Protein AF-A0A3B0U005-F1 (afdb_monomer)

Secondary structure (DSSP, 8-state):
------------------------GGG----TTTT-BTBSTT-EESTT-EEEEESS--SSSS-EEEEE---STT-SEE---TTTSPTT------------SSS-----EEEEEE-TT--EEEEEE-

Radius of gyration: 18.11 Å; Cα contacts (8 Å, |Δi|>4): 127; chains: 1; bounding box: 42×40×59 Å

Sequence (126 aa):
MKNLYISIILSLFFCTLIIHAQCDPEFNISVSNSGFESGIAPWAPIKTNTLEASTAQSHSGQQSLFVSNRTATWHGPDLNLLNTFTVGKKYCISAWVKWEGDVSNKLELVIRRKNASGTVTYNRAC

Structure (mmCIF, N/CA/C/O backbone):
data_AF-A0A3B0U005-F1
#
_entry.id   AF-A0A3B0U005-F1
#
loop_
_atom_site.group_PDB
_atom_site.id
_atom_site.type_symbol
_atom_site.label_atom_id
_atom_site.label_alt_id
_atom_site.label_comp_id
_atom_site.label_asym_id
_atom_site.label_entity_id
_atom_site.label_seq_id
_atom_site.pdbx_PDB_ins_code
_atom_site.Cartn_x
_atom_site.Cartn_y
_atom_site.Cartn_z
_atom_site.occupancy
_atom_site.B_iso_or_equiv
_atom_site.auth_seq_id
_atom_site.auth_comp_id
_atom_site.auth_asym_id
_atom_site.auth_atom_id
_atom_site.pdbx_PDB_model_num
ATOM 1 N N . MET A 1 1 ? -2.291 5.958 -37.167 1.00 46.44 1 MET A N 1
ATOM 2 C CA . MET A 1 1 ? -2.297 7.403 -36.849 1.00 46.44 1 MET A CA 1
ATOM 3 C C . MET A 1 1 ? -3.665 7.784 -36.323 1.00 46.44 1 MET A C 1
ATOM 5 O O . MET A 1 1 ? -4.618 7.635 -37.077 1.00 46.44 1 MET A O 1
ATOM 9 N N . LYS A 1 2 ? -3.742 8.210 -35.057 1.00 28.91 2 LYS A N 1
ATOM 10 C CA . LYS A 1 2 ? -4.738 9.130 -34.475 1.00 28.91 2 LYS A CA 1
ATOM 11 C C . LYS A 1 2 ? -4.433 9.231 -32.977 1.00 28.91 2 LYS A C 1
ATOM 13 O O . LYS A 1 2 ? -4.640 8.279 -32.235 1.00 28.91 2 LYS A O 1
ATOM 18 N N . ASN A 1 3 ? -3.850 10.361 -32.597 1.00 30.30 3 ASN A N 1
ATOM 19 C CA . ASN A 1 3 ? -3.561 10.730 -31.214 1.00 30.30 3 ASN A CA 1
ATOM 20 C C . ASN A 1 3 ? -4.851 11.237 -30.556 1.00 30.30 3 ASN A C 1
ATOM 22 O O . ASN A 1 3 ? -5.719 11.762 -31.257 1.00 30.30 3 ASN A O 1
ATOM 26 N N . LEU A 1 4 ? -4.953 11.149 -29.230 1.00 23.75 4 LEU A N 1
ATOM 27 C CA . LEU A 1 4 ? -6.011 11.813 -28.472 1.00 23.75 4 LEU A CA 1
ATOM 28 C C . LEU A 1 4 ? -5.403 12.546 -27.272 1.00 23.75 4 LEU A C 1
ATOM 30 O O . LEU A 1 4 ? -4.678 11.950 -26.480 1.00 23.75 4 LEU A O 1
ATOM 34 N N . TYR A 1 5 ? -5.704 13.841 -27.172 1.00 34.03 5 TYR A N 1
ATOM 35 C CA . TYR A 1 5 ? -5.322 14.733 -26.077 1.00 34.03 5 TYR A CA 1
ATOM 36 C C . TYR A 1 5 ? -6.576 15.088 -25.269 1.00 34.03 5 TYR A C 1
ATOM 38 O O . TYR A 1 5 ? -7.644 15.276 -25.852 1.00 34.03 5 TYR A O 1
ATOM 46 N N . ILE A 1 6 ? -6.453 15.205 -23.946 1.00 30.34 6 ILE A N 1
ATOM 47 C CA . ILE A 1 6 ? -7.553 15.582 -23.048 1.00 30.34 6 ILE A CA 1
ATOM 48 C C . ILE A 1 6 ? -7.341 17.032 -22.593 1.00 30.34 6 ILE A C 1
ATOM 50 O O . ILE A 1 6 ? -6.283 17.370 -22.069 1.00 30.34 6 ILE A O 1
ATOM 54 N N . SER A 1 7 ? -8.356 17.877 -22.796 1.00 31.95 7 SER A N 1
ATOM 55 C CA . SER A 1 7 ? -8.464 19.237 -22.255 1.00 31.95 7 SER A CA 1
ATOM 56 C C . SER A 1 7 ? -9.787 19.357 -21.494 1.00 31.95 7 SER A C 1
ATOM 58 O O . SER A 1 7 ? -10.816 18.860 -21.954 1.00 31.95 7 SER A O 1
ATOM 60 N N . ILE A 1 8 ? -9.749 19.974 -20.313 1.00 38.16 8 ILE A N 1
ATOM 61 C CA . ILE A 1 8 ? -10.911 20.168 -19.440 1.00 38.16 8 ILE A CA 1
ATOM 62 C C . ILE A 1 8 ? -11.716 21.362 -19.970 1.00 38.16 8 ILE A C 1
ATOM 64 O O . ILE A 1 8 ? -11.257 22.500 -19.904 1.00 38.16 8 ILE A O 1
ATOM 68 N N . ILE A 1 9 ? -12.926 21.105 -20.473 1.00 39.69 9 ILE A N 1
ATOM 69 C CA . ILE A 1 9 ? -13.936 22.142 -20.720 1.00 39.69 9 ILE A CA 1
ATOM 70 C C . ILE A 1 9 ? -14.758 22.323 -19.439 1.00 39.69 9 ILE A C 1
ATOM 72 O O . ILE A 1 9 ? -15.299 21.363 -18.890 1.00 39.69 9 ILE A O 1
ATOM 76 N N . LEU A 1 10 ? -14.844 23.573 -18.978 1.00 43.09 10 LEU A N 1
ATOM 77 C CA . LEU A 1 10 ? -15.721 24.040 -17.905 1.00 43.09 10 LEU A CA 1
ATOM 78 C C . LEU A 1 10 ? -17.185 23.734 -18.271 1.00 43.09 10 LEU A C 1
ATOM 80 O O . LEU A 1 10 ? -17.759 24.399 -19.130 1.00 43.09 10 LEU A O 1
ATOM 84 N N . SER A 1 11 ? -17.786 22.724 -17.638 1.00 42.25 11 SER A N 1
ATOM 85 C CA . SER A 1 11 ? -19.194 22.370 -17.848 1.00 42.25 11 SER A CA 1
ATOM 86 C C . SER A 1 11 ? -20.059 22.921 -16.719 1.00 42.25 11 SER A C 1
ATOM 88 O O . SER A 1 11 ? -19.949 22.500 -15.569 1.00 42.25 11 SER A O 1
ATOM 90 N N . LEU A 1 12 ? -20.937 23.854 -17.086 1.00 41.09 12 LEU A N 1
ATOM 91 C CA . LEU A 1 12 ? -22.048 24.358 -16.285 1.00 41.09 12 LEU A CA 1
ATOM 92 C C . LEU A 1 12 ? -22.981 23.220 -15.835 1.00 41.09 12 LEU A C 1
ATOM 94 O O . LEU A 1 12 ? -23.259 22.280 -16.579 1.00 41.09 12 LEU A O 1
ATOM 98 N N . PHE A 1 13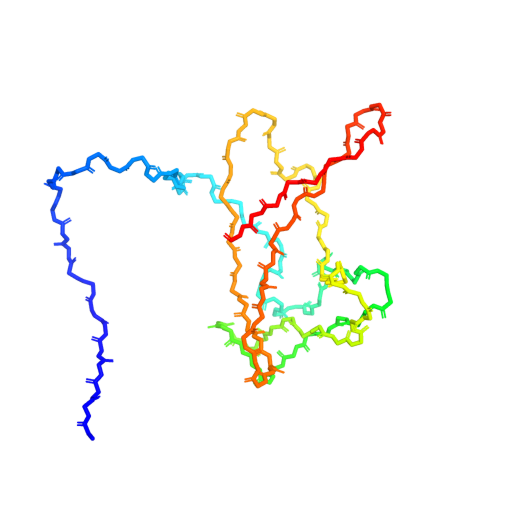 ? -23.467 23.358 -14.602 1.00 51.22 13 PHE A N 1
ATOM 99 C CA . PHE A 1 13 ? -24.503 22.551 -13.960 1.00 51.22 13 PHE A CA 1
ATOM 100 C C . PHE A 1 13 ? -25.765 22.439 -14.826 1.00 51.22 13 PHE A C 1
ATOM 102 O O . PHE A 1 13 ? -26.388 23.462 -15.066 1.00 51.22 13 PHE A O 1
ATOM 109 N N . PHE A 1 14 ? -26.208 21.224 -15.169 1.00 38.03 14 PHE A N 1
ATOM 110 C CA . PHE A 1 14 ? -27.635 20.883 -15.270 1.00 38.03 14 PHE A CA 1
ATOM 111 C C . PHE A 1 14 ? -27.857 19.369 -15.104 1.00 38.03 14 PHE A C 1
ATOM 113 O O . PHE A 1 14 ? -27.381 18.560 -15.889 1.00 38.03 14 PHE A O 1
ATOM 120 N N . CYS A 1 15 ? -28.625 19.035 -14.063 1.00 46.34 15 CYS A N 1
ATOM 121 C CA . CYS A 1 15 ? -29.551 17.906 -13.952 1.00 46.34 15 CYS A CA 1
ATOM 122 C C . CYS A 1 15 ? -29.073 16.507 -14.398 1.00 46.34 15 CYS A C 1
ATOM 124 O O . CYS A 1 15 ? -29.246 16.099 -15.542 1.00 46.34 15 CYS A O 1
ATOM 126 N N . THR A 1 16 ? -28.620 15.700 -13.439 1.00 37.22 16 THR A N 1
ATOM 127 C CA . THR A 1 16 ? -29.104 14.318 -13.258 1.00 37.22 16 THR A CA 1
ATOM 128 C C . THR A 1 16 ? -28.682 13.831 -11.878 1.00 37.22 16 THR A C 1
ATOM 130 O O . THR A 1 16 ? -27.516 13.892 -11.494 1.00 37.22 16 THR A O 1
ATOM 133 N N . LEU A 1 17 ? -29.669 13.386 -11.106 1.00 41.78 17 LEU A N 1
ATOM 134 C CA . LEU A 1 17 ? -29.517 12.796 -9.787 1.00 41.78 17 LEU A CA 1
ATOM 135 C C . LEU A 1 17 ? -28.783 11.452 -9.918 1.00 41.78 17 LEU A C 1
ATOM 137 O O . LEU A 1 17 ? -29.406 10.398 -9.986 1.00 41.78 17 LEU A O 1
ATOM 141 N N . ILE A 1 18 ? -27.45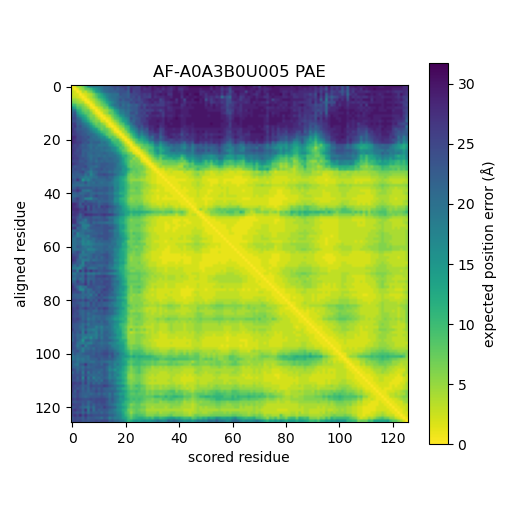6 11.482 -9.960 1.00 43.88 18 ILE A N 1
ATOM 142 C CA . ILE A 1 18 ? -26.649 10.327 -9.590 1.00 43.88 18 ILE A CA 1
ATOM 143 C C . ILE A 1 18 ? -26.144 10.655 -8.196 1.00 43.88 18 ILE A C 1
ATOM 145 O O . ILE A 1 18 ? -25.321 11.555 -8.030 1.00 43.88 18 ILE A O 1
ATOM 149 N N . ILE A 1 19 ? -26.647 9.935 -7.190 1.00 40.25 19 ILE A N 1
ATOM 150 C CA . ILE A 1 19 ? -25.945 9.798 -5.913 1.00 40.25 19 ILE A CA 1
ATOM 151 C C . ILE A 1 19 ? -24.661 9.030 -6.245 1.00 40.25 19 ILE A C 1
ATOM 153 O O . ILE A 1 19 ? -24.528 7.839 -5.982 1.00 40.25 19 ILE A O 1
ATOM 157 N N . HIS A 1 20 ? -23.702 9.705 -6.873 1.00 44.81 20 HIS A N 1
ATOM 158 C CA . HIS A 1 20 ? -22.323 9.377 -6.613 1.00 44.81 20 HIS A CA 1
ATOM 159 C C . HIS A 1 20 ? -22.208 9.592 -5.109 1.00 44.81 20 HIS A C 1
ATOM 161 O O . HIS A 1 20 ? -22.663 10.617 -4.596 1.00 44.81 20 HIS A O 1
ATOM 167 N N . ALA A 1 21 ? -21.688 8.613 -4.375 1.00 44.97 21 ALA A N 1
ATOM 168 C CA . ALA A 1 21 ? -21.133 8.898 -3.064 1.00 44.97 21 ALA A CA 1
ATOM 169 C C . ALA A 1 21 ? -20.026 9.922 -3.326 1.00 44.97 21 ALA A C 1
ATOM 171 O O . ALA A 1 21 ? -18.903 9.560 -3.667 1.00 44.97 21 ALA A O 1
ATOM 172 N N . GLN A 1 22 ? -20.418 11.194 -3.364 1.00 48.94 22 GLN A N 1
ATOM 173 C CA . GLN A 1 22 ? -19.582 12.262 -3.845 1.00 48.94 22 GLN A CA 1
ATOM 174 C C . GLN A 1 22 ? -18.528 12.366 -2.775 1.00 48.94 22 GLN A C 1
ATOM 176 O O . GLN A 1 22 ? -18.836 12.628 -1.610 1.00 48.94 22 GLN A O 1
ATOM 181 N N . CYS A 1 23 ? -17.316 11.987 -3.158 1.00 54.84 23 CYS A N 1
ATOM 182 C CA . CYS A 1 23 ? -16.190 12.200 -2.302 1.00 54.84 23 CYS A CA 1
ATOM 183 C C . CYS A 1 23 ? -16.199 13.679 -1.956 1.00 54.84 23 CYS A C 1
ATOM 185 O O . CYS A 1 23 ? -16.088 14.499 -2.864 1.00 54.84 23 CYS A O 1
ATOM 187 N N . ASP A 1 24 ? -16.441 14.006 -0.693 1.00 55.31 24 ASP A N 1
ATOM 188 C CA . ASP A 1 24 ? -16.418 15.389 -0.269 1.00 55.31 24 ASP A CA 1
ATOM 189 C C . ASP A 1 24 ? -14.944 15.820 -0.268 1.00 55.31 24 ASP A C 1
ATOM 191 O O . ASP A 1 24 ? -14.166 15.305 0.547 1.00 55.31 24 ASP A O 1
ATOM 195 N N . PRO A 1 25 ? -14.521 16.691 -1.207 1.00 55.38 25 PRO A N 1
ATOM 196 C CA . PRO A 1 25 ? -13.127 17.099 -1.321 1.00 55.38 25 PRO A CA 1
ATOM 197 C C . PRO A 1 25 ? -12.654 17.878 -0.084 1.00 55.38 25 PRO A C 1
ATOM 199 O O . PRO A 1 25 ? -11.451 18.081 0.079 1.00 55.38 25 PRO A O 1
ATOM 202 N N . GLU A 1 26 ? -13.562 18.286 0.810 1.00 55.25 26 GLU A N 1
ATOM 203 C CA . GLU A 1 26 ? -13.212 18.903 2.089 1.00 55.25 26 GLU A CA 1
ATOM 204 C C . GLU A 1 26 ? -12.591 17.903 3.083 1.00 55.25 26 GLU A C 1
ATOM 206 O O . GLU A 1 26 ? -11.884 18.312 4.004 1.00 55.25 26 GLU A O 1
ATOM 211 N N . PHE A 1 27 ? -12.759 16.587 2.877 1.00 57.62 27 PHE A N 1
ATOM 212 C CA . PHE A 1 27 ? -12.176 15.531 3.722 1.00 57.62 27 PHE A CA 1
ATOM 213 C C . PHE A 1 27 ? -11.019 14.786 3.040 1.00 57.62 27 PHE A C 1
ATOM 215 O O . PHE A 1 27 ? -10.906 13.559 3.125 1.00 57.62 27 PHE A O 1
ATOM 222 N N . ASN A 1 28 ? -10.122 15.531 2.389 1.00 61.84 28 ASN A N 1
ATOM 223 C CA . ASN A 1 28 ? -8.865 14.992 1.878 1.00 61.84 28 ASN A CA 1
ATOM 224 C C . ASN A 1 28 ? -7.893 14.708 3.029 1.00 61.84 28 ASN A C 1
ATOM 226 O O . ASN A 1 28 ? -7.176 15.585 3.508 1.00 61.84 28 ASN A O 1
ATOM 230 N N . ILE A 1 29 ? -7.842 13.452 3.463 1.00 67.44 29 ILE A N 1
ATOM 231 C CA . ILE A 1 29 ? -6.746 12.977 4.301 1.00 67.44 29 ILE A CA 1
ATOM 232 C C . ILE A 1 29 ? -5.556 12.705 3.385 1.00 67.44 29 ILE A C 1
ATOM 234 O O . ILE A 1 29 ? -5.571 11.756 2.600 1.00 67.44 29 ILE A O 1
ATOM 238 N N . SER A 1 30 ? -4.505 13.512 3.519 1.00 69.88 30 SER A N 1
ATOM 239 C CA . SER A 1 30 ? -3.215 13.173 2.927 1.00 69.88 30 SER A CA 1
ATOM 240 C C . SER A 1 30 ? -2.578 12.058 3.744 1.00 69.88 30 SER A C 1
ATOM 242 O O . SER A 1 30 ? -2.267 12.213 4.927 1.00 69.88 30 SER A O 1
ATOM 244 N N . VAL A 1 31 ? -2.434 10.902 3.112 1.00 80.94 31 VAL A N 1
ATOM 245 C CA . VAL A 1 31 ? -1.752 9.758 3.695 1.00 80.94 31 VAL A CA 1
ATOM 246 C C . VAL A 1 31 ? -0.245 9.976 3.575 1.00 80.94 31 VAL A C 1
ATOM 248 O O . VAL A 1 31 ? 0.253 10.337 2.503 1.00 80.94 31 VAL A O 1
ATOM 251 N N . SER A 1 32 ? 0.487 9.764 4.669 1.00 82.00 32 SER A N 1
ATOM 252 C CA . SER A 1 32 ? 1.935 9.967 4.706 1.00 82.00 32 SER A CA 1
ATOM 253 C C . SER A 1 32 ? 2.660 9.071 3.699 1.00 82.00 32 SER A C 1
ATOM 255 O O . SER A 1 32 ? 2.375 7.881 3.573 1.00 82.00 32 SER A O 1
ATOM 257 N N . ASN A 1 33 ? 3.607 9.676 2.975 1.00 87.06 33 ASN A N 1
ATOM 258 C CA . ASN A 1 33 ? 4.437 9.025 1.961 1.00 87.06 33 ASN A CA 1
ATOM 259 C C . ASN A 1 33 ? 3.640 8.162 0.953 1.00 87.06 33 ASN A C 1
ATOM 261 O O . ASN A 1 33 ? 4.016 7.037 0.637 1.00 87.06 33 ASN A O 1
ATOM 265 N N . SER A 1 34 ? 2.512 8.677 0.454 1.00 88.56 34 SER A N 1
ATOM 266 C CA . SER A 1 34 ? 1.670 7.998 -0.548 1.00 88.56 34 SER A CA 1
ATOM 267 C C . SER A 1 34 ? 2.279 7.953 -1.959 1.00 88.56 34 SER A C 1
ATOM 269 O O . SER A 1 34 ? 1.831 7.160 -2.782 1.00 88.56 34 SER A O 1
ATOM 271 N N . GLY A 1 35 ? 3.298 8.777 -2.231 1.00 91.94 35 GLY A N 1
ATOM 272 C CA . GLY A 1 35 ? 4.082 8.758 -3.474 1.00 91.94 35 GLY A CA 1
ATOM 273 C C . GLY A 1 35 ? 5.380 7.948 -3.398 1.00 91.94 35 GLY A C 1
ATOM 274 O O . GLY A 1 35 ? 6.016 7.746 -4.420 1.00 91.94 35 GLY A O 1
ATOM 275 N N . PHE A 1 36 ? 5.773 7.464 -2.213 1.00 95.94 36 PHE A N 1
ATOM 276 C CA . PHE A 1 36 ? 6.981 6.647 -2.000 1.00 95.94 36 PHE A CA 1
ATOM 277 C C . PHE A 1 36 ? 8.320 7.328 -2.341 1.00 95.94 36 PHE A C 1
ATOM 279 O O . PHE A 1 36 ? 9.336 6.653 -2.466 1.00 95.94 36 PHE A O 1
ATOM 286 N N . GLU A 1 37 ? 8.343 8.662 -2.414 1.00 96.00 37 GLU A N 1
ATOM 287 C CA . GLU A 1 37 ? 9.521 9.493 -2.743 1.00 96.00 37 GLU A CA 1
ATOM 288 C C . GLU A 1 37 ? 10.538 9.609 -1.592 1.00 96.00 37 GLU A C 1
ATOM 290 O O . GLU A 1 37 ? 11.533 10.327 -1.668 1.00 96.00 37 GLU A O 1
ATOM 295 N N . SER A 1 38 ? 10.262 8.976 -0.454 1.00 94.94 38 SER A N 1
ATOM 296 C CA . SER A 1 38 ? 11.134 8.977 0.728 1.00 94.94 38 SER A CA 1
ATOM 297 C C . SER A 1 38 ? 11.288 7.565 1.295 1.00 94.94 38 SER A C 1
ATOM 299 O O . SER A 1 38 ? 11.323 7.356 2.507 1.00 94.94 38 SER A O 1
ATOM 301 N N . GLY A 1 39 ? 11.357 6.577 0.397 1.00 94.06 39 GLY A N 1
ATOM 302 C CA . GLY A 1 39 ? 11.378 5.158 0.735 1.00 94.06 39 GLY A CA 1
ATOM 303 C C . GLY A 1 39 ? 9.978 4.604 0.992 1.00 94.06 39 GLY A C 1
ATOM 304 O O . GLY A 1 39 ? 8.987 5.141 0.504 1.00 94.06 39 GLY A O 1
ATOM 305 N N . ILE A 1 40 ? 9.885 3.510 1.754 1.00 94.75 40 ILE A N 1
ATOM 306 C CA . ILE A 1 40 ? 8.611 2.794 1.949 1.00 94.75 40 ILE A CA 1
ATOM 307 C C . ILE A 1 40 ? 7.894 3.146 3.254 1.00 94.75 40 ILE A C 1
ATOM 309 O O . ILE A 1 40 ? 6.681 3.004 3.333 1.00 94.75 40 ILE A O 1
ATOM 313 N N . ALA A 1 41 ? 8.597 3.619 4.286 1.00 94.75 41 ALA A N 1
ATOM 314 C CA . ALA A 1 41 ? 7.962 3.930 5.566 1.00 94.75 41 ALA A CA 1
ATOM 315 C C . ALA A 1 41 ? 6.924 5.061 5.396 1.00 94.75 41 ALA A C 1
ATOM 317 O O . ALA A 1 41 ? 7.198 6.020 4.675 1.00 94.75 41 ALA A O 1
ATOM 318 N N . PRO A 1 42 ? 5.745 4.998 6.041 1.00 93.31 42 PRO A N 1
ATOM 319 C CA . PRO A 1 42 ? 5.326 4.040 7.072 1.00 93.31 42 PRO A CA 1
ATOM 320 C C . PRO A 1 42 ? 4.602 2.782 6.554 1.00 93.31 42 PRO A C 1
ATOM 322 O O . PRO A 1 42 ? 3.982 2.069 7.344 1.00 93.31 42 PRO A O 1
ATOM 325 N N . TRP A 1 43 ? 4.662 2.496 5.254 1.00 94.56 43 TRP A N 1
ATOM 326 C CA . TRP A 1 43 ? 4.082 1.285 4.682 1.00 94.56 43 TRP A CA 1
ATOM 327 C C . TRP A 1 43 ? 4.903 0.053 5.053 1.00 94.56 43 TRP A C 1
ATOM 329 O O . TRP A 1 43 ? 6.134 0.089 5.105 1.00 94.56 43 TRP A O 1
ATOM 339 N N . ALA A 1 44 ? 4.207 -1.054 5.297 1.00 94.81 44 ALA A N 1
ATOM 340 C CA . ALA A 1 44 ? 4.812 -2.313 5.708 1.00 94.81 44 ALA A CA 1
ATOM 341 C C . ALA A 1 44 ? 4.214 -3.500 4.937 1.00 94.81 44 ALA A C 1
ATOM 343 O O . ALA A 1 44 ? 3.043 -3.459 4.555 1.00 94.81 44 ALA A O 1
ATOM 344 N N . PRO A 1 45 ? 4.987 -4.570 4.690 1.00 93.00 45 PRO A N 1
ATOM 345 C CA . PRO A 1 45 ? 4.462 -5.773 4.058 1.00 93.00 45 PRO A CA 1
ATOM 346 C C . PRO A 1 45 ? 3.448 -6.486 4.956 1.00 93.00 45 PRO A C 1
ATOM 348 O O . PRO A 1 45 ? 3.629 -6.621 6.170 1.00 93.00 45 PRO A O 1
ATOM 351 N N . ILE A 1 46 ? 2.402 -7.034 4.344 1.00 86.56 46 ILE A N 1
ATOM 352 C CA . ILE A 1 46 ? 1.539 -8.017 4.988 1.00 86.56 46 ILE A CA 1
ATOM 353 C C . ILE A 1 46 ? 2.233 -9.385 4.935 1.00 86.56 46 ILE A C 1
ATOM 355 O O . ILE A 1 46 ? 2.168 -10.099 3.936 1.00 86.56 46 ILE A O 1
ATOM 359 N N . LYS A 1 47 ? 2.810 -9.794 6.071 1.00 88.62 47 LYS A N 1
ATOM 360 C CA . LYS A 1 47 ? 3.537 -11.067 6.236 1.00 88.62 47 LYS A CA 1
ATOM 361 C C . LYS A 1 47 ? 4.829 -11.102 5.415 1.00 88.62 47 LYS A C 1
ATOM 363 O O . LYS A 1 47 ? 5.722 -10.316 5.696 1.00 88.62 47 LYS A O 1
ATOM 368 N N . THR A 1 48 ? 4.974 -12.069 4.509 1.00 83.81 48 THR A N 1
ATOM 369 C CA . THR A 1 48 ? 6.254 -12.435 3.883 1.00 83.81 48 THR A CA 1
ATOM 370 C C . THR A 1 48 ? 6.457 -11.824 2.500 1.00 83.81 48 THR A C 1
ATOM 372 O O . THR A 1 48 ? 7.455 -12.140 1.860 1.00 83.81 48 THR A O 1
ATOM 375 N N . ASN A 1 49 ? 5.525 -11.003 1.997 1.00 89.62 49 ASN A N 1
ATOM 376 C CA . ASN A 1 49 ? 5.767 -10.282 0.749 1.00 89.62 49 ASN A CA 1
ATOM 377 C C . ASN A 1 49 ? 6.854 -9.219 0.946 1.00 89.62 49 ASN A C 1
ATOM 379 O O . ASN A 1 49 ? 7.111 -8.762 2.058 1.00 89.62 49 ASN A O 1
ATOM 383 N N . THR A 1 50 ? 7.481 -8.813 -0.149 1.00 93.00 50 THR A N 1
ATOM 384 C CA . THR A 1 50 ? 8.528 -7.791 -0.136 1.00 93.00 50 THR A CA 1
ATOM 385 C C . THR A 1 50 ? 7.952 -6.475 -0.641 1.00 93.00 50 THR A C 1
ATOM 387 O O . THR A 1 50 ? 7.175 -6.470 -1.598 1.00 93.00 50 THR A O 1
ATOM 390 N N . LEU A 1 51 ? 8.320 -5.378 0.023 1.00 95.81 51 LEU A N 1
ATOM 391 C CA . LEU A 1 51 ? 8.023 -4.010 -0.392 1.00 95.81 51 LEU A CA 1
ATOM 392 C C . LEU A 1 51 ? 9.323 -3.272 -0.679 1.00 95.81 51 LEU A C 1
ATOM 394 O O . LEU A 1 51 ? 10.247 -3.324 0.132 1.00 95.81 51 LEU A O 1
ATOM 398 N N . GLU A 1 52 ? 9.360 -2.548 -1.788 1.00 96.44 52 GLU A N 1
ATOM 399 C CA . GLU A 1 52 ? 10.516 -1.755 -2.192 1.00 96.44 52 GLU A CA 1
ATOM 400 C C . GLU A 1 52 ? 10.061 -0.473 -2.892 1.00 96.44 52 GLU A C 1
ATOM 402 O O . GLU A 1 52 ? 9.096 -0.489 -3.656 1.00 96.44 52 GLU A O 1
ATOM 407 N N . ALA A 1 53 ? 10.747 0.642 -2.636 1.00 96.69 53 ALA A N 1
ATOM 408 C CA . ALA A 1 53 ? 10.564 1.849 -3.434 1.00 96.69 53 ALA A CA 1
ATOM 409 C C . ALA A 1 53 ? 11.305 1.668 -4.765 1.00 96.69 53 ALA A C 1
ATOM 411 O O . ALA A 1 53 ? 12.511 1.436 -4.775 1.00 96.69 53 ALA A O 1
ATOM 412 N N . SER A 1 54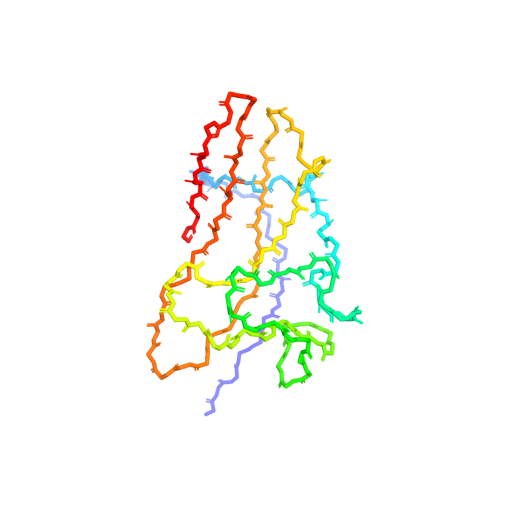 ? 10.593 1.775 -5.881 1.00 96.19 54 SER A N 1
ATOM 413 C CA . SER A 1 54 ? 11.126 1.519 -7.218 1.00 96.19 54 SER A CA 1
ATOM 414 C C . SER A 1 54 ? 11.009 2.752 -8.098 1.00 96.19 54 SER A C 1
ATOM 416 O O . SER A 1 54 ? 9.994 3.440 -8.076 1.00 96.19 54 SER A O 1
ATOM 418 N N . THR A 1 55 ? 12.034 3.003 -8.908 1.00 97.19 55 THR A N 1
ATOM 419 C CA . THR A 1 55 ? 12.040 4.039 -9.953 1.00 97.19 55 THR A CA 1
ATOM 420 C C . THR A 1 55 ? 11.660 3.489 -11.329 1.00 97.19 55 THR A C 1
ATOM 422 O O . THR A 1 55 ? 11.633 4.232 -12.307 1.00 97.19 55 THR A O 1
ATOM 425 N N . ALA A 1 56 ? 11.377 2.185 -11.438 1.00 96.38 56 ALA A N 1
ATOM 426 C CA . ALA A 1 56 ? 11.104 1.544 -12.722 1.00 96.38 56 ALA A CA 1
ATOM 427 C C . ALA A 1 56 ? 9.795 2.036 -13.354 1.00 96.38 56 ALA A C 1
ATOM 429 O O . ALA A 1 56 ? 9.700 2.133 -14.575 1.00 96.38 56 ALA A O 1
ATOM 430 N N . GLN A 1 57 ? 8.786 2.318 -12.528 1.00 95.25 57 GLN A N 1
ATOM 431 C CA . GLN A 1 57 ? 7.470 2.820 -12.918 1.00 95.25 57 GLN A CA 1
ATOM 432 C C . GLN A 1 57 ? 6.966 3.771 -11.830 1.00 95.25 57 GLN A C 1
ATOM 434 O O . GLN A 1 57 ? 7.164 3.503 -10.646 1.00 95.25 57 GLN A O 1
ATOM 439 N N . SER A 1 58 ? 6.269 4.837 -12.211 1.00 95.56 58 SER A N 1
ATOM 440 C CA . SER A 1 58 ? 5.582 5.737 -11.283 1.00 95.56 58 SER A CA 1
ATOM 441 C C . SER A 1 58 ? 4.312 6.289 -11.933 1.00 95.56 58 SER A C 1
ATOM 443 O O . SER A 1 58 ? 4.220 6.409 -13.155 1.00 95.56 58 SER A O 1
ATOM 445 N N . HIS A 1 59 ? 3.296 6.583 -11.119 1.00 93.69 59 HIS A N 1
ATOM 446 C CA . HIS A 1 59 ? 2.119 7.327 -11.586 1.00 93.69 59 HIS A CA 1
ATOM 447 C C . HIS A 1 59 ? 2.418 8.834 -11.654 1.00 93.69 59 HIS A C 1
ATOM 449 O O . HIS A 1 59 ? 1.998 9.534 -12.570 1.00 93.69 59 HIS A O 1
ATOM 455 N N . SER A 1 60 ? 3.163 9.322 -10.667 1.00 92.19 60 SER A N 1
ATOM 456 C CA . SER A 1 60 ? 3.629 10.697 -10.528 1.00 92.19 60 SER A CA 1
ATOM 457 C C . SER A 1 60 ? 4.930 10.679 -9.737 1.00 92.19 60 SER A C 1
ATOM 459 O O . SER A 1 60 ? 5.101 9.784 -8.915 1.00 92.19 60 SER A O 1
ATOM 461 N N . GLY A 1 61 ? 5.795 11.674 -9.925 1.00 95.06 61 GLY A N 1
ATOM 462 C CA . GLY A 1 61 ? 7.091 11.698 -9.244 1.00 95.06 61 GLY A CA 1
ATOM 463 C C . GLY A 1 61 ? 8.060 10.645 -9.787 1.00 95.06 61 GLY A C 1
ATOM 464 O O . GLY A 1 61 ? 7.895 10.146 -10.905 1.00 95.06 61 GLY A O 1
A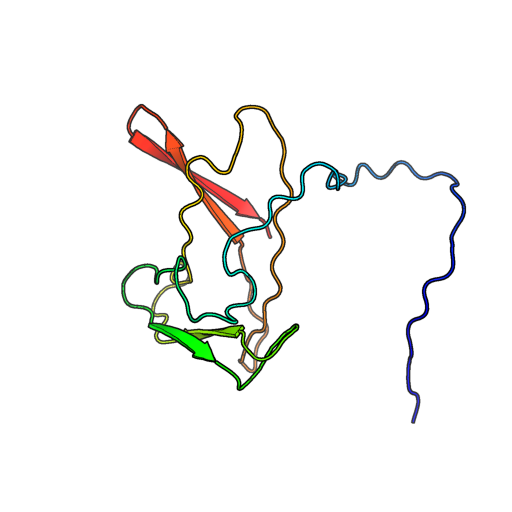TOM 465 N N . GLN A 1 62 ? 9.090 10.336 -9.003 1.00 97.25 62 GLN A N 1
ATOM 466 C CA . GLN A 1 62 ? 10.213 9.496 -9.414 1.00 97.25 62 GLN A CA 1
ATOM 467 C C . GLN A 1 62 ? 10.081 8.053 -8.930 1.00 97.25 62 GLN A C 1
ATOM 469 O O . GLN A 1 62 ? 10.771 7.185 -9.467 1.00 97.25 62 GLN A O 1
ATOM 474 N N . GLN A 1 63 ? 9.239 7.787 -7.928 1.00 97.44 63 GLN A N 1
ATOM 475 C CA . GLN A 1 63 ? 9.141 6.482 -7.284 1.00 97.44 63 GLN A CA 1
ATOM 476 C C . GLN A 1 63 ? 7.706 5.938 -7.243 1.00 97.44 63 GLN A C 1
ATOM 478 O O . GLN A 1 63 ? 6.710 6.632 -7.440 1.00 97.44 63 GLN A O 1
ATOM 483 N N . SER A 1 64 ? 7.603 4.634 -7.010 1.00 96.75 64 SER A N 1
ATOM 484 C CA . SER A 1 64 ? 6.382 3.948 -6.600 1.00 96.75 64 SER A CA 1
ATOM 485 C C . SER A 1 64 ? 6.713 2.802 -5.647 1.00 96.75 64 SER A C 1
ATOM 487 O O . SER A 1 64 ? 7.881 2.470 -5.433 1.00 96.75 64 SER A O 1
ATOM 489 N N . LEU A 1 65 ? 5.688 2.178 -5.069 1.00 96.44 65 LEU A N 1
ATOM 490 C CA . LEU A 1 65 ? 5.853 0.973 -4.266 1.00 96.44 65 LEU A CA 1
ATOM 491 C C . LEU A 1 65 ? 5.756 -0.275 -5.142 1.00 96.44 65 LEU A C 1
ATOM 493 O O . LEU A 1 65 ? 4.691 -0.588 -5.676 1.00 96.44 65 LEU A O 1
ATOM 497 N N . PHE A 1 66 ? 6.845 -1.027 -5.223 1.00 96.06 66 PHE A N 1
ATOM 498 C CA . PHE A 1 66 ? 6.867 -2.347 -5.831 1.00 96.06 66 PHE A CA 1
ATOM 499 C C . PHE A 1 66 ? 6.573 -3.427 -4.786 1.00 96.06 66 PHE A C 1
ATOM 501 O O . PHE A 1 66 ? 7.102 -3.401 -3.671 1.00 96.06 66 PHE A O 1
ATOM 508 N N . VAL A 1 67 ? 5.715 -4.383 -5.152 1.00 94.88 67 VAL A N 1
ATOM 509 C CA . VAL A 1 67 ? 5.302 -5.493 -4.287 1.00 94.88 67 VAL A CA 1
ATOM 510 C C . VAL A 1 67 ? 5.637 -6.812 -4.965 1.00 94.88 67 VAL A C 1
ATOM 512 O O . VAL A 1 67 ? 5.051 -7.147 -5.992 1.00 94.88 67 VAL A O 1
ATOM 515 N N . SER A 1 68 ? 6.516 -7.603 -4.358 1.00 93.81 68 SER A N 1
ATOM 516 C CA . SER A 1 68 ? 6.932 -8.908 -4.883 1.00 93.81 68 SER A CA 1
ATOM 517 C C . SER A 1 68 ? 6.765 -10.022 -3.848 1.00 93.81 68 SER A C 1
ATOM 519 O O . SER A 1 68 ? 6.349 -9.784 -2.709 1.00 93.81 68 SER A O 1
ATOM 521 N N . ASN A 1 69 ? 7.019 -11.269 -4.256 1.00 92.31 69 ASN A N 1
ATOM 522 C CA . ASN A 1 69 ? 6.935 -12.454 -3.391 1.00 92.31 69 ASN A CA 1
ATOM 523 C C . ASN A 1 69 ? 5.561 -12.634 -2.710 1.00 92.31 69 ASN A C 1
ATOM 525 O O . ASN A 1 69 ? 5.449 -13.076 -1.563 1.00 92.31 69 ASN A O 1
ATOM 529 N N . ARG A 1 70 ? 4.479 -12.281 -3.416 1.00 90.88 70 ARG A N 1
ATOM 530 C CA . ARG A 1 70 ? 3.105 -12.533 -2.961 1.00 90.88 70 ARG A CA 1
ATOM 531 C C . ARG A 1 70 ? 2.768 -14.011 -3.162 1.00 90.88 70 ARG A C 1
ATOM 533 O O . ARG A 1 70 ? 2.745 -14.485 -4.290 1.00 90.88 70 ARG A O 1
ATOM 540 N N . THR A 1 71 ? 2.461 -14.722 -2.079 1.00 90.56 71 THR A N 1
ATOM 541 C CA . THR A 1 71 ? 2.069 -16.146 -2.104 1.00 90.56 71 THR A CA 1
ATOM 542 C C . THR A 1 71 ? 0.589 -16.370 -1.785 1.00 90.56 71 THR A C 1
ATOM 544 O O . THR A 1 71 ? 0.098 -17.489 -1.893 1.00 90.56 71 THR A O 1
ATOM 547 N N . ALA A 1 72 ? -0.142 -15.311 -1.422 1.00 88.81 72 ALA A N 1
ATOM 548 C CA . ALA A 1 72 ? -1.581 -15.345 -1.196 1.00 88.81 72 ALA A CA 1
ATOM 549 C C . ALA A 1 72 ? -2.259 -14.066 -1.704 1.00 88.81 72 ALA A C 1
ATOM 551 O O . ALA A 1 72 ? -1.651 -12.995 -1.765 1.00 88.81 72 ALA A O 1
ATOM 552 N N . THR A 1 73 ? -3.552 -14.164 -2.024 1.00 86.88 73 THR A N 1
ATOM 553 C CA . THR A 1 73 ? -4.351 -13.063 -2.595 1.00 86.88 73 THR A CA 1
ATOM 554 C C . THR A 1 73 ? -4.465 -11.848 -1.674 1.00 86.88 73 THR A C 1
ATOM 556 O O . THR A 1 73 ? -4.619 -10.729 -2.153 1.00 86.88 73 THR A O 1
ATOM 559 N N . TRP A 1 74 ? -4.331 -12.049 -0.362 1.00 87.00 74 TRP A N 1
ATOM 560 C CA . TRP A 1 74 ? -4.393 -11.003 0.661 1.00 87.00 74 TRP A CA 1
ATOM 561 C C . TRP A 1 74 ? -3.022 -10.426 1.049 1.00 87.00 74 TRP A C 1
ATOM 563 O O . TRP A 1 74 ? -2.966 -9.528 1.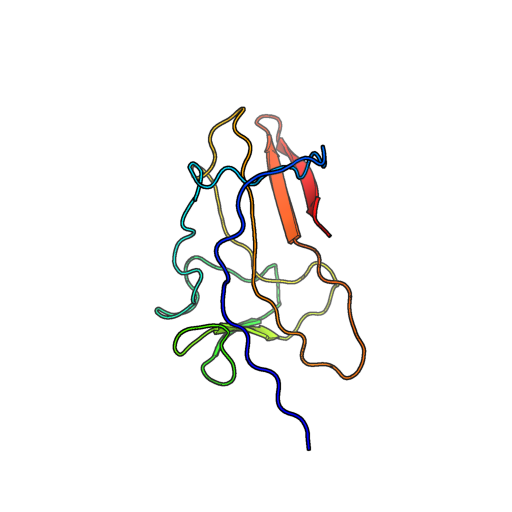886 1.00 87.00 74 TRP A O 1
ATOM 573 N N . HIS A 1 75 ? -1.919 -10.912 0.465 1.00 91.06 75 HIS A N 1
ATOM 574 C CA . HIS A 1 75 ? -0.614 -10.267 0.629 1.00 91.06 75 HIS A CA 1
ATOM 575 C C . HIS A 1 75 ? -0.596 -8.949 -0.141 1.00 91.06 75 HIS A C 1
ATOM 577 O O . HIS A 1 75 ? -1.083 -8.877 -1.273 1.00 91.06 75 HIS A O 1
ATOM 583 N N . GLY A 1 76 ? 0.018 -7.930 0.444 1.00 91.75 76 GLY A N 1
ATOM 584 C CA . GLY A 1 76 ? 0.062 -6.589 -0.117 1.00 91.75 76 GLY A CA 1
ATOM 585 C C . GLY A 1 76 ? 0.748 -5.610 0.830 1.00 91.75 76 GLY A C 1
ATOM 586 O O . GLY A 1 76 ? 1.341 -6.036 1.825 1.00 91.75 76 GLY A O 1
ATOM 587 N N . PRO A 1 77 ? 0.709 -4.314 0.510 1.00 93.81 77 PRO A N 1
ATOM 588 C CA . PRO A 1 77 ? 1.144 -3.273 1.422 1.00 93.81 77 PRO A CA 1
ATOM 589 C C . PRO A 1 77 ? 0.065 -2.989 2.476 1.00 93.81 77 PRO A C 1
ATOM 591 O O . PRO A 1 77 ? -1.128 -3.004 2.178 1.00 93.81 77 PRO A O 1
ATOM 594 N N . ASP A 1 78 ? 0.492 -2.731 3.708 1.00 92.88 78 ASP A N 1
ATOM 595 C CA . ASP A 1 78 ? -0.345 -2.296 4.827 1.00 92.88 78 ASP A CA 1
ATOM 596 C C . ASP A 1 78 ? 0.104 -0.917 5.289 1.00 92.88 78 ASP A C 1
ATOM 598 O O . ASP A 1 78 ? 1.295 -0.590 5.274 1.00 92.88 78 ASP A O 1
ATOM 602 N N . LEU A 1 79 ? -0.861 -0.136 5.754 1.00 92.44 79 LEU A N 1
ATOM 603 C CA . LEU A 1 79 ? -0.605 1.146 6.372 1.00 92.44 79 LEU A CA 1
ATOM 604 C C . LEU A 1 79 ? -1.476 1.307 7.609 1.00 92.44 79 LEU A C 1
ATOM 606 O O . LEU A 1 79 ? -2.699 1.161 7.570 1.00 92.44 79 LEU A O 1
ATOM 610 N N . ASN A 1 80 ? -0.834 1.659 8.717 1.00 90.81 80 ASN A N 1
ATOM 611 C CA . ASN A 1 80 ? -1.540 1.963 9.945 1.00 90.81 80 ASN A CA 1
ATOM 612 C C . ASN A 1 80 ? -2.165 3.364 9.874 1.00 90.81 80 ASN A C 1
ATOM 614 O O . ASN A 1 80 ? -1.458 4.367 9.871 1.00 90.81 80 ASN A O 1
ATOM 618 N N . LEU A 1 81 ? -3.497 3.405 9.858 1.00 88.44 81 LEU A N 1
ATOM 619 C CA . LEU A 1 81 ? -4.308 4.626 9.811 1.00 88.44 81 LEU A CA 1
ATOM 620 C C . LEU A 1 81 ? -4.993 4.932 11.158 1.00 88.44 81 LEU A C 1
ATOM 622 O O . LEU A 1 81 ? -6.034 5.595 11.211 1.00 88.44 81 LEU A O 1
ATOM 626 N N . LEU A 1 82 ? -4.470 4.401 12.270 1.00 86.88 82 LEU A N 1
ATOM 627 C CA . LEU A 1 82 ? -4.951 4.774 13.601 1.00 86.88 82 LEU A CA 1
ATOM 628 C C . LEU A 1 82 ? -4.795 6.284 13.814 1.00 86.88 82 LEU A C 1
ATOM 630 O O . LEU A 1 82 ? -3.789 6.876 13.437 1.00 86.88 82 LEU A O 1
ATOM 634 N N . ASN A 1 83 ? -5.803 6.897 14.438 1.00 84.50 83 ASN A N 1
ATOM 635 C CA . ASN A 1 83 ? -5.911 8.345 14.673 1.00 84.50 83 ASN A CA 1
ATOM 636 C C . ASN A 1 83 ? -6.018 9.213 13.406 1.00 84.50 83 ASN A C 1
ATOM 638 O O . ASN A 1 83 ? -6.106 10.432 13.514 1.00 84.50 83 ASN A O 1
ATOM 642 N N . THR A 1 84 ? -6.058 8.609 12.218 1.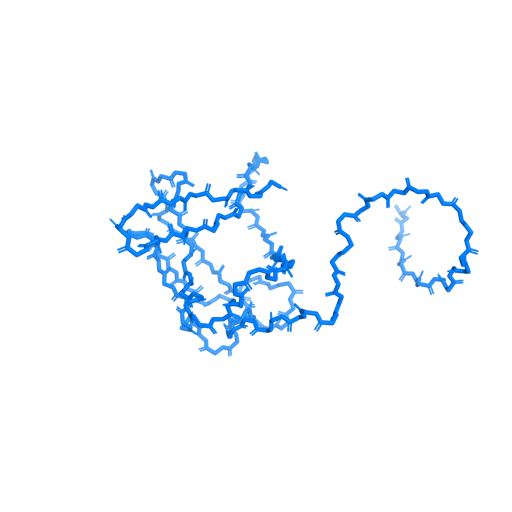00 84.62 84 THR A N 1
ATOM 643 C CA . THR A 1 84 ? -6.244 9.321 10.948 1.00 84.62 84 THR A CA 1
ATOM 644 C C . THR A 1 84 ? -7.723 9.597 10.663 1.00 84.62 84 THR A C 1
ATOM 646 O O . THR A 1 84 ? -8.074 10.642 10.125 1.00 84.62 84 THR A O 1
ATOM 649 N N . PHE A 1 85 ? -8.607 8.678 11.059 1.00 82.38 85 PHE A N 1
ATOM 650 C CA . PHE A 1 85 ? -10.049 8.782 10.832 1.00 82.38 85 PHE A CA 1
ATOM 651 C C . PHE A 1 85 ? -10.809 9.248 12.077 1.00 82.38 85 PHE A C 1
ATOM 653 O O . PHE A 1 85 ? -10.577 8.768 13.186 1.00 82.38 85 PHE A O 1
ATOM 660 N N . THR A 1 86 ? -11.796 10.117 11.876 1.00 83.12 86 THR A N 1
ATOM 661 C CA . THR A 1 86 ? -12.761 10.536 12.896 1.00 83.12 86 THR A CA 1
ATOM 662 C C . THR A 1 86 ? -14.013 9.660 12.842 1.00 83.12 86 THR A C 1
ATOM 664 O O . THR A 1 86 ? -14.577 9.405 11.776 1.00 83.12 86 THR A O 1
ATOM 667 N N . VAL A 1 87 ? -14.481 9.208 14.008 1.00 82.00 87 VAL A N 1
ATOM 668 C CA . VAL A 1 87 ? -15.701 8.394 14.121 1.00 82.00 87 VAL A CA 1
ATOM 669 C C . VAL A 1 87 ? -16.911 9.160 13.576 1.00 82.00 87 VAL A C 1
ATOM 671 O O . VAL A 1 87 ? -17.092 10.343 13.852 1.00 82.00 87 VAL A O 1
ATOM 674 N N . GLY A 1 88 ? -17.744 8.474 12.790 1.00 82.38 88 GLY A N 1
ATOM 675 C CA . GLY A 1 88 ? -18.961 9.040 12.197 1.00 82.38 88 GLY A CA 1
ATOM 676 C C . GLY A 1 88 ? -18.734 9.860 10.923 1.00 82.38 88 GLY A C 1
ATOM 677 O O . GLY A 1 88 ? -19.708 10.252 10.283 1.00 82.38 88 GLY A O 1
ATOM 678 N N . LYS A 1 89 ? -17.480 10.091 10.514 1.00 81.25 89 LYS A N 1
ATOM 679 C CA . LYS A 1 89 ? -17.157 10.743 9.240 1.00 81.25 89 LYS A CA 1
ATOM 680 C C . LYS A 1 89 ? -17.032 9.723 8.110 1.00 81.25 89 LYS A C 1
ATOM 682 O O . LYS A 1 89 ? -16.633 8.577 8.320 1.00 81.25 89 LYS A O 1
ATOM 687 N N . LYS A 1 90 ? -17.408 10.154 6.906 1.00 78.25 90 LYS A N 1
ATOM 688 C CA . LYS A 1 90 ? -17.206 9.405 5.664 1.00 78.25 90 LYS A CA 1
ATOM 689 C C . LYS A 1 90 ? -15.935 9.914 5.002 1.00 78.25 90 LYS A C 1
ATOM 691 O O . LYS A 1 90 ? -15.688 11.113 5.003 1.00 78.25 90 LYS A O 1
ATOM 696 N N . TYR A 1 91 ? -15.168 8.992 4.440 1.00 77.88 91 TYR A N 1
ATOM 697 C CA . TYR A 1 91 ? -13.916 9.283 3.760 1.00 77.88 91 TYR A CA 1
ATOM 698 C C . TYR A 1 91 ? -13.897 8.588 2.415 1.00 77.88 91 TYR A C 1
ATOM 700 O O . TYR A 1 91 ? -14.460 7.502 2.258 1.00 77.88 91 TYR A O 1
ATOM 708 N N . CYS A 1 92 ? -13.204 9.204 1.474 1.00 78.62 92 CYS A N 1
ATOM 709 C CA . CYS A 1 92 ? -12.904 8.616 0.185 1.00 78.62 92 CYS A CA 1
ATOM 710 C C . CYS A 1 92 ? -11.461 8.168 0.208 1.00 78.62 92 CYS A C 1
ATOM 712 O O . CYS A 1 92 ? -10.574 8.888 0.662 1.00 78.62 92 CYS A O 1
ATOM 714 N N . ILE A 1 93 ? -11.238 6.969 -0.298 1.00 79.38 93 ILE A N 1
ATOM 715 C CA . ILE A 1 93 ? -9.916 6.380 -0.368 1.00 79.38 93 ILE A CA 1
ATOM 716 C C . ILE A 1 93 ? -9.715 6.009 -1.823 1.00 79.38 93 ILE A C 1
ATOM 718 O O . ILE A 1 93 ? -10.567 5.356 -2.422 1.00 79.38 93 ILE A O 1
ATOM 722 N N . SER A 1 94 ? -8.611 6.467 -2.392 1.00 83.19 94 SER A N 1
ATOM 723 C CA . SER A 1 94 ? -8.223 6.158 -3.761 1.00 83.19 94 SER A CA 1
ATOM 724 C C . SER A 1 94 ? -6.753 5.770 -3.787 1.00 83.19 94 SER A C 1
ATOM 726 O O . SER A 1 94 ? -5.978 6.164 -2.914 1.00 83.19 94 SER A O 1
ATOM 728 N N . ALA A 1 95 ? -6.389 4.955 -4.767 1.00 86.06 95 ALA A N 1
ATOM 729 C CA . ALA A 1 95 ? -5.020 4.542 -5.006 1.00 86.06 95 ALA A CA 1
ATOM 730 C C . ALA A 1 95 ? -4.821 4.346 -6.507 1.00 86.06 95 ALA A C 1
ATOM 732 O O . ALA A 1 95 ? -5.710 3.844 -7.196 1.00 86.06 95 ALA A O 1
ATOM 733 N N . TRP A 1 96 ? -3.639 4.713 -6.994 1.00 90.00 96 TRP A N 1
ATOM 734 C CA . TRP A 1 96 ? -3.194 4.361 -8.334 1.00 90.00 96 TRP A CA 1
ATOM 735 C C . TRP A 1 96 ? -2.427 3.053 -8.259 1.00 90.00 96 TRP A C 1
ATOM 737 O O . TRP A 1 96 ? -1.480 2.926 -7.485 1.00 90.00 96 TRP A O 1
ATOM 747 N N . VAL A 1 97 ? -2.846 2.074 -9.053 1.00 91.00 97 VAL A N 1
ATOM 748 C CA . VAL A 1 97 ? -2.204 0.762 -9.105 1.00 91.00 97 VAL A CA 1
ATOM 749 C C . VAL A 1 97 ? -1.871 0.389 -10.537 1.00 91.00 97 VAL A C 1
ATOM 751 O O . VAL A 1 97 ? -2.584 0.745 -11.475 1.00 91.00 97 VAL A O 1
ATOM 754 N N . LYS A 1 98 ? -0.797 -0.378 -10.693 1.00 91.50 98 LYS A N 1
ATOM 755 C CA . LYS A 1 98 ? -0.429 -1.016 -11.950 1.00 91.50 98 LYS A CA 1
ATOM 756 C C . LYS A 1 98 ? -0.149 -2.489 -11.679 1.00 91.50 98 LYS A C 1
ATOM 758 O O . LYS A 1 98 ? 0.506 -2.826 -10.697 1.00 91.50 98 LYS A O 1
ATOM 763 N N . TRP A 1 99 ? -0.664 -3.355 -12.543 1.00 89.94 99 TRP A N 1
ATOM 764 C CA . TRP A 1 99 ? -0.398 -4.790 -12.521 1.00 89.94 99 TRP A CA 1
ATOM 765 C C . TRP A 1 99 ? 0.588 -5.145 -13.635 1.00 89.94 99 TRP A C 1
ATOM 767 O O . TRP A 1 99 ? 0.402 -4.721 -14.775 1.00 89.94 99 TRP A O 1
ATOM 777 N N . GLU A 1 100 ? 1.623 -5.915 -13.302 1.00 86.94 100 GLU A N 1
ATOM 778 C CA . GLU A 1 100 ? 2.637 -6.399 -14.246 1.00 86.94 100 GLU A CA 1
ATOM 779 C C . GLU A 1 100 ? 2.431 -7.890 -14.525 1.00 86.94 100 GLU A C 1
ATOM 781 O O . GLU A 1 100 ? 3.198 -8.745 -14.092 1.00 86.94 100 GLU A O 1
ATOM 786 N N . GLY A 1 101 ? 1.347 -8.213 -15.226 1.00 84.75 101 GLY A N 1
ATOM 787 C CA . GLY A 1 101 ? 1.086 -9.566 -15.700 1.00 84.75 101 GLY A CA 1
ATOM 788 C C . GLY A 1 101 ? 0.243 -9.560 -16.967 1.00 84.75 101 GLY A C 1
ATOM 789 O O . GLY A 1 101 ? -0.482 -8.602 -17.235 1.00 84.75 101 GLY A O 1
ATOM 790 N N . ASP A 1 102 ? 0.323 -10.650 -17.725 1.00 87.56 102 ASP A N 1
ATOM 791 C CA . ASP A 1 102 ? -0.286 -10.755 -19.060 1.00 87.56 102 ASP A CA 1
ATOM 792 C C . ASP A 1 102 ? -1.816 -10.881 -19.032 1.00 87.56 102 ASP A C 1
ATOM 794 O O . ASP A 1 102 ? -2.492 -10.685 -20.041 1.00 87.56 102 ASP A O 1
ATOM 798 N N . VAL A 1 103 ? -2.380 -11.204 -17.865 1.00 88.69 103 VAL A N 1
ATOM 799 C CA . VAL A 1 103 ? -3.822 -11.345 -17.654 1.00 88.69 103 VAL A CA 1
ATOM 800 C C . VAL A 1 103 ? -4.282 -10.316 -16.631 1.00 88.69 103 VAL A C 1
ATOM 802 O O . VAL A 1 103 ? -3.654 -10.143 -15.582 1.00 88.69 103 VAL A O 1
ATOM 805 N N . SER A 1 104 ? -5.401 -9.653 -16.936 1.00 86.19 104 SER A N 1
ATOM 8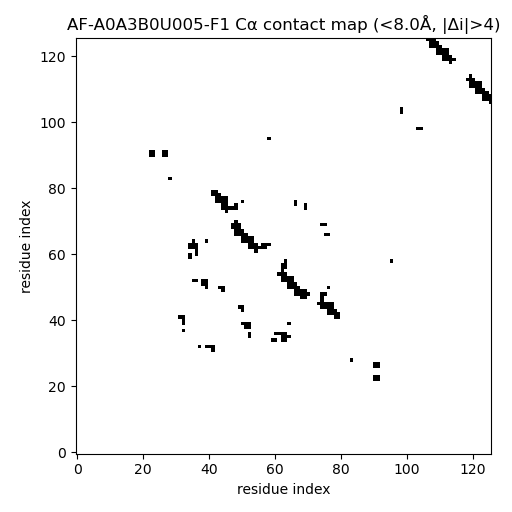06 C CA . SER A 1 104 ? -6.070 -8.746 -16.004 1.00 86.19 104 SER A CA 1
ATOM 807 C C . SER A 1 104 ? -6.378 -9.458 -14.689 1.00 86.19 104 SER A C 1
ATOM 809 O O . SER A 1 104 ? -6.761 -10.629 -14.667 1.00 86.19 104 SER A O 1
ATOM 811 N N . ASN A 1 105 ? -6.212 -8.741 -13.584 1.00 84.19 105 ASN A N 1
ATOM 812 C CA . ASN A 1 105 ? -6.450 -9.269 -12.255 1.00 84.19 105 ASN A CA 1
ATOM 813 C C . ASN A 1 105 ? -7.313 -8.302 -11.448 1.00 84.19 105 ASN A C 1
ATOM 815 O O . ASN A 1 105 ? -7.281 -7.089 -11.664 1.00 84.19 105 ASN A O 1
ATOM 819 N N . LYS A 1 106 ? -8.077 -8.846 -10.501 1.00 85.94 106 LYS A N 1
ATOM 820 C CA . LYS A 1 106 ? -8.881 -8.042 -9.589 1.00 85.94 106 LYS A CA 1
ATOM 821 C C . LYS A 1 106 ? -7.980 -7.483 -8.493 1.00 85.94 106 LYS A C 1
ATOM 823 O O . LYS A 1 106 ? -7.322 -8.240 -7.779 1.00 85.94 106 LYS A O 1
ATOM 828 N N . LEU A 1 107 ? -8.000 -6.166 -8.328 1.00 85.69 107 LEU A N 1
ATOM 829 C CA . LEU A 1 107 ? -7.448 -5.506 -7.153 1.00 85.69 107 LEU A CA 1
ATOM 830 C C . LEU A 1 107 ? -8.577 -5.220 -6.156 1.00 85.69 107 LEU A C 1
ATOM 832 O O . LEU A 1 107 ? -9.696 -4.911 -6.554 1.00 85.69 107 LEU A O 1
ATOM 836 N N . GLU A 1 108 ? -8.286 -5.322 -4.863 1.00 87.94 108 GLU A N 1
ATOM 837 C CA . GLU A 1 108 ? -9.200 -4.903 -3.802 1.00 87.94 108 GLU A CA 1
ATOM 838 C C . GLU A 1 108 ? -8.465 -3.984 -2.832 1.00 87.94 108 GLU A C 1
ATOM 840 O O . GLU A 1 108 ? -7.357 -4.297 -2.389 1.00 87.94 108 GLU A O 1
ATOM 845 N N . LEU A 1 109 ? -9.112 -2.882 -2.454 1.00 88.06 109 LEU A N 1
ATOM 846 C CA . LEU A 1 109 ? -8.682 -2.062 -1.328 1.00 88.06 109 LEU A CA 1
ATOM 847 C C . LEU A 1 109 ? -9.447 -2.508 -0.083 1.00 88.06 109 LEU A C 1
ATOM 849 O O . LEU A 1 109 ? -10.674 -2.617 -0.099 1.00 88.06 109 LEU A O 1
ATOM 853 N N . VAL A 1 110 ? -8.728 -2.778 1.007 1.00 90.12 110 VAL A N 1
ATOM 854 C CA . VAL A 1 110 ? -9.320 -3.340 2.225 1.00 90.12 110 VAL A CA 1
ATOM 855 C C . VAL A 1 110 ? -8.996 -2.477 3.432 1.00 90.12 110 VAL A C 1
ATOM 857 O O . VAL A 1 110 ? -7.835 -2.288 3.779 1.00 90.12 110 VAL A O 1
ATOM 860 N N . ILE A 1 111 ? -10.034 -2.028 4.134 1.00 89.44 111 ILE A N 1
ATOM 861 C CA . ILE A 1 111 ? -9.911 -1.392 5.444 1.00 89.44 111 ILE A CA 1
ATOM 862 C C . ILE A 1 111 ? -10.184 -2.433 6.522 1.00 89.44 111 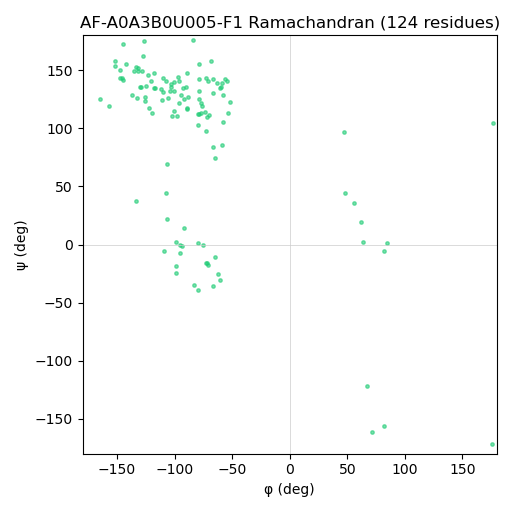ILE A C 1
ATOM 864 O O . ILE A 1 111 ? -11.314 -2.893 6.711 1.00 89.44 111 ILE A O 1
ATOM 868 N N . ARG A 1 112 ? -9.127 -2.795 7.250 1.00 91.06 112 ARG A N 1
ATOM 869 C CA . ARG A 1 112 ? -9.196 -3.655 8.432 1.00 91.06 112 ARG A CA 1
ATOM 870 C C . ARG A 1 112 ? -9.410 -2.792 9.673 1.00 91.06 112 ARG A C 1
ATOM 872 O O . ARG A 1 112 ? -8.542 -2.010 10.046 1.00 91.06 112 ARG A O 1
ATOM 879 N N . ARG A 1 113 ? -10.539 -2.982 10.353 1.00 90.38 113 ARG A N 1
ATOM 880 C CA . ARG A 1 113 ? -10.871 -2.304 11.613 1.00 90.38 113 ARG A CA 1
ATOM 881 C C . ARG A 1 113 ? -10.883 -3.309 12.754 1.00 90.38 113 ARG A C 1
ATOM 883 O O . ARG A 1 113 ? -11.514 -4.351 12.629 1.00 90.38 113 ARG A O 1
ATOM 890 N N . LYS A 1 114 ? -10.257 -2.970 13.878 1.00 90.81 114 LYS A N 1
ATOM 891 C CA . LYS A 1 114 ? -10.395 -3.697 15.146 1.00 90.81 114 LYS A CA 1
ATOM 892 C C . LYS A 1 114 ? -11.152 -2.811 16.131 1.00 90.81 114 LYS A C 1
ATOM 894 O O . LYS A 1 114 ? -10.757 -1.667 16.332 1.00 90.81 114 LYS A O 1
ATOM 899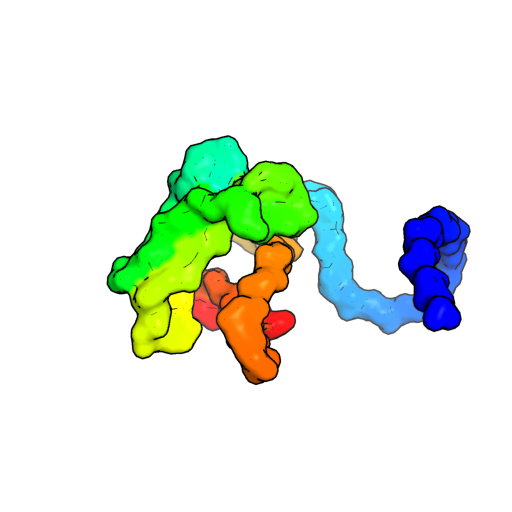 N N . ASN A 1 115 ? -12.259 -3.295 16.685 1.00 86.75 115 ASN A N 1
ATOM 900 C CA . ASN A 1 115 ? -13.015 -2.551 17.696 1.00 86.75 115 ASN A CA 1
ATOM 901 C C . ASN A 1 115 ? -12.428 -2.767 19.109 1.00 86.75 115 ASN A C 1
ATOM 903 O O . ASN A 1 115 ? -11.507 -3.565 19.297 1.00 86.75 115 ASN A O 1
ATOM 907 N N . ALA A 1 116 ? -12.988 -2.077 20.108 1.00 87.38 116 ALA A N 1
ATOM 908 C CA . ALA A 1 116 ? -12.539 -2.169 21.500 1.00 87.38 116 ALA A CA 1
ATOM 909 C C . ALA A 1 116 ? -12.662 -3.585 22.100 1.00 87.38 116 ALA A C 1
ATOM 911 O O . ALA A 1 116 ? -11.833 -3.966 22.918 1.00 87.38 116 ALA A O 1
ATOM 912 N N . SER A 1 117 ? -13.639 -4.391 21.661 1.00 91.38 117 SER A N 1
ATOM 913 C CA . SER A 1 117 ? -13.786 -5.791 22.095 1.00 91.38 117 SER A CA 1
ATOM 914 C C . SER A 1 117 ? -12.835 -6.760 21.382 1.00 91.38 117 SER A C 1
ATOM 916 O O . SER A 1 117 ? -12.877 -7.963 21.621 1.00 91.38 117 SER A O 1
ATOM 918 N N . GLY A 1 118 ? -11.980 -6.262 20.486 1.00 90.69 118 GLY A N 1
ATOM 919 C CA . GLY A 1 118 ? -11.011 -7.057 19.740 1.00 90.69 118 GLY A CA 1
ATOM 920 C C . GLY A 1 118 ? -11.553 -7.723 18.475 1.00 90.69 118 GLY A C 1
ATOM 921 O O . GLY A 1 118 ? -10.785 -8.375 17.769 1.00 90.69 118 GLY A O 1
ATOM 922 N N . THR A 1 119 ? -12.827 -7.518 18.141 1.00 93.12 119 THR A N 1
ATOM 923 C CA . THR A 1 119 ? -13.435 -8.002 16.896 1.00 93.12 119 THR A CA 1
ATOM 924 C C . THR A 1 119 ? -12.828 -7.280 15.699 1.00 93.12 119 THR A C 1
ATOM 926 O O . THR A 1 119 ? -12.764 -6.047 15.669 1.00 93.12 119 THR A O 1
ATOM 929 N N . VAL A 1 120 ? -12.405 -8.053 14.698 1.00 92.38 120 VAL A N 1
ATOM 930 C CA . VAL A 1 120 ? -11.845 -7.538 13.447 1.00 92.38 120 VAL A CA 1
ATOM 931 C C . VAL A 1 120 ? -12.904 -7.582 12.348 1.00 92.38 120 VAL A C 1
ATOM 933 O O . VAL A 1 120 ? -13.566 -8.595 12.148 1.00 92.38 120 VAL A O 1
ATOM 936 N N . THR A 1 121 ? -13.052 -6.481 11.620 1.00 91.75 121 THR A N 1
ATOM 937 C CA . THR A 1 121 ? -13.928 -6.356 10.449 1.00 91.75 121 THR A CA 1
ATOM 938 C C . THR A 1 121 ? -13.106 -5.922 9.241 1.00 91.75 121 THR A C 1
ATOM 940 O O . THR A 1 121 ? -12.167 -5.136 9.380 1.00 91.75 121 THR A O 1
ATOM 943 N N . TYR A 1 122 ? -13.482 -6.405 8.057 1.00 89.75 122 TYR A N 1
ATOM 944 C CA . TYR A 1 122 ? -12.845 -6.071 6.785 1.00 89.75 122 TYR A CA 1
ATOM 945 C C . TYR A 1 122 ? -13.868 -5.412 5.864 1.00 89.75 122 TYR A C 1
ATOM 947 O O . TYR A 1 122 ? -14.805 -6.069 5.417 1.00 89.75 122 TYR A O 1
ATOM 955 N N . ASN A 1 123 ? -13.676 -4.129 5.570 1.00 86.88 123 ASN A N 1
ATOM 956 C CA . ASN A 1 123 ? -14.463 -3.416 4.569 1.00 86.88 123 ASN A CA 1
ATOM 957 C C . ASN A 1 123 ? -13.683 -3.436 3.255 1.00 86.88 123 ASN A C 1
ATOM 959 O O . ASN A 1 123 ? -12.540 -2.983 3.228 1.00 86.88 123 ASN A O 1
ATOM 963 N N . ARG A 1 124 ? -14.275 -3.979 2.192 1.00 84.00 124 ARG A N 1
ATOM 964 C CA . ARG A 1 124 ? -13.624 -4.136 0.886 1.00 84.00 124 ARG A CA 1
ATOM 965 C C . ARG A 1 124 ? -14.261 -3.183 -0.116 1.00 84.00 124 ARG A C 1
ATOM 967 O O . ARG A 1 124 ? -15.485 -3.148 -0.212 1.00 84.00 124 ARG A O 1
ATOM 974 N N . ALA A 1 125 ? -13.436 -2.440 -0.840 1.00 72.19 125 ALA A N 1
ATOM 975 C CA . ALA A 1 125 ? -13.832 -1.670 -2.010 1.00 72.19 125 ALA A CA 1
ATOM 976 C C . ALA A 1 125 ? -13.293 -2.364 -3.271 1.00 72.19 125 ALA A C 1
ATOM 978 O O . ALA A 1 125 ? -12.186 -2.916 -3.253 1.00 72.19 125 ALA A O 1
ATOM 979 N N . CYS A 1 126 ? -14.114 -2.369 -4.319 1.00 53.53 126 CYS A N 1
ATOM 980 C CA . CYS A 1 126 ? -13.823 -2.914 -5.643 1.00 53.53 126 CYS A CA 1
ATOM 981 C C . CYS A 1 126 ? -13.553 -1.794 -6.642 1.00 53.53 126 CYS A C 1
ATOM 983 O O . CYS A 1 126 ? -14.246 -0.756 -6.539 1.00 53.53 126 CYS A O 1
#

pLDDT: mean 78.69, std 20.46, range [23.75, 97.44]

Foldseek 3Di:
DDDDDDDDDDDDDDDDDDPPVPAPPVLDQDDPCLQCPPWQPPKDKDPPKDWTWDQPDGPDDRTDIDIGPDPDPPIDIDDDCVVVDDPPDDHDDDHDDDDDDPDDDDDKDWDWDQDPVRDIDIDIDD

Solvent-accessible surface area (backbone atoms only — not comparable to full-atom values): 8894 Å² total; per-residue (Å²): 141,85,88,86,84,90,78,90,74,90,76,79,91,77,90,76,95,69,86,59,86,67,65,60,77,90,55,70,76,83,63,77,62,77,51,19,79,77,42,52,62,76,49,40,49,42,79,81,28,45,72,44,54,32,67,89,55,55,96,55,82,69,16,21,79,44,78,44,72,66,87,50,94,83,42,45,82,40,70,88,60,80,91,71,70,63,90,95,63,83,78,71,84,85,82,93,85,83,81,97,62,98,62,93,76,90,71,73,53,72,50,76,45,69,50,95,89,64,54,74,47,77,49,75,48,122

Nearest PDB structures (foldseek):
  4xup-assembly2_B  TM=7.226E-01  e=7.088E-03  Paenibacillus barcinonensis
  4xuo-assembly2_B  TM=7.228E-01  e=8.519E-03  Paenibacillus barcinonensis
  1h6x-assembly1_A  TM=6.806E-01  e=1.157E-02  Acetivibrio thermocellus

InterPro domains:
  IPR003305 Carbohydrate-binding, CenC-like [PF02018] (31-122)
  IPR008979 Galactose-binding-like domain superfamily [SSF49785] (31-123)

Mean predicted aligned error: 10.42 Å

Organism: NCBI:txid652676